Protein AF-A0A3A9HG46-F1 (afdb_monomer)

Solvent-accessible surface area (backbone atoms only — not comparable to full-atom values): 5492 Å² total; per-residue (Å²): 130,84,78,79,52,38,42,58,52,41,33,60,57,13,45,83,41,97,88,61,68,68,51,49,68,57,51,46,32,32,36,57,63,75,36,80,80,56,78,91,47,50,67,31,52,35,30,37,59,64,64,36,55,66,72,44,50,54,44,21,29,64,74,67,69,30,49,72,66,40,43,48,52,54,52,67,69,42,57,76,93,51,50,59,96,69,53,81,87,68,74,73,133

Radius of gyration: 12.34 Å; Cα contacts (8 Å, |Δi|>4): 100; chains: 1; bounding box: 28×25×42 Å

Nearest PDB structures (foldseek):
  1m7s-assembly1_C  TM=3.535E-01  e=3.047E+00  Pseudomonas syringae

Foldseek 3Di:
DPPDQLLNVLQVQLQPDPVDGDDSVNVLCQLQVVDPDDPVCLSSLLRSLVGRPPVSNVRSCVVSVGDPVSNVVNLVPHDPVSNDPPSPPDPDD

Sequence (93 aa):
MKRASYLDVAAQCCNCSYREQISKELIRDILTEKEKMPEKWLFHFAALFREVPHDYLAGAMKEIGATEENVRHVYDSLPAVLRSSGFKGFEAP

pLDDT: mean 86.38, std 15.83, range [32.47, 98.0]

Structure (mmCIF, N/CA/C/O backbone):
data_AF-A0A3A9HG46-F1
#
_entry.id   AF-A0A3A9HG46-F1
#
loop_
_atom_site.group_PDB
_atom_site.id
_atom_site.type_symbol
_atom_site.label_atom_id
_atom_site.label_alt_id
_atom_site.label_comp_id
_atom_site.label_asym_id
_atom_site.label_entity_id
_atom_site.label_seq_id
_atom_site.pdbx_PDB_ins_code
_atom_site.Cartn_x
_atom_site.Cartn_y
_atom_site.Cartn_z
_atom_site.occupancy
_atom_site.B_iso_or_equiv
_atom_site.auth_seq_id
_atom_site.auth_comp_id
_atom_site.auth_asym_id
_atom_site.auth_atom_id
_atom_site.pdbx_PDB_model_num
ATOM 1 N N . MET A 1 1 ? -10.740 -5.947 25.625 1.00 43.38 1 MET A N 1
ATOM 2 C CA . MET A 1 1 ? -9.568 -5.729 24.746 1.00 43.38 1 MET A CA 1
ATOM 3 C C . MET A 1 1 ? -10.048 -5.016 23.490 1.00 43.38 1 MET A C 1
ATOM 5 O O . MET A 1 1 ? -11.003 -5.499 22.893 1.00 43.38 1 MET A O 1
ATOM 9 N N . LYS A 1 2 ? -9.468 -3.866 23.112 1.00 49.81 2 LYS A N 1
ATOM 10 C CA . LYS A 1 2 ? -9.715 -3.290 21.776 1.00 49.81 2 LYS A CA 1
ATOM 11 C C . LYS A 1 2 ? -9.150 -4.279 20.752 1.00 49.81 2 LYS A C 1
ATOM 13 O O . LYS A 1 2 ? -8.006 -4.696 20.910 1.00 49.81 2 LYS A O 1
ATOM 18 N N . ARG A 1 3 ? -9.943 -4.696 19.760 1.00 61.06 3 ARG A N 1
ATOM 19 C CA . ARG A 1 3 ? -9.402 -5.440 18.611 1.00 61.06 3 ARG A CA 1
ATOM 20 C C . ARG A 1 3 ? -8.339 -4.560 17.947 1.00 61.06 3 ARG A C 1
ATOM 22 O O . ARG A 1 3 ? -8.578 -3.364 17.787 1.00 61.06 3 ARG A O 1
ATOM 29 N N . ALA A 1 4 ? -7.181 -5.134 17.630 1.00 71.81 4 ALA A N 1
ATOM 30 C CA . ALA A 1 4 ? -6.191 -4.458 16.797 1.00 71.81 4 ALA A CA 1
ATOM 31 C C . ALA A 1 4 ? -6.830 -4.146 15.433 1.00 71.81 4 ALA A C 1
ATOM 33 O O . ALA A 1 4 ? -7.586 -4.978 14.925 1.00 71.81 4 ALA A O 1
ATOM 34 N N . SER A 1 5 ? -6.583 -2.954 14.886 1.00 90.44 5 SER A N 1
ATOM 35 C CA . SER A 1 5 ? -7.081 -2.582 13.555 1.00 90.44 5 SER A CA 1
ATOM 36 C C . SER A 1 5 ? -6.384 -3.430 12.492 1.00 90.44 5 SER A C 1
ATOM 38 O O . SER A 1 5 ? -5.201 -3.751 12.622 1.00 90.44 5 SER A O 1
ATOM 40 N N . TYR A 1 6 ? -7.107 -3.794 11.433 1.00 93.75 6 TYR A N 1
ATOM 41 C CA . TYR A 1 6 ? -6.517 -4.490 10.290 1.00 93.75 6 TYR A CA 1
ATOM 42 C C . TYR A 1 6 ? -5.380 -3.676 9.666 1.00 93.75 6 TYR A C 1
ATOM 44 O O . TYR A 1 6 ? -4.350 -4.244 9.309 1.00 93.75 6 TYR A O 1
ATOM 52 N N . LEU A 1 7 ? -5.528 -2.351 9.601 1.00 93.31 7 LEU A N 1
ATOM 53 C CA . LEU A 1 7 ? -4.478 -1.454 9.126 1.00 93.31 7 LEU A CA 1
ATOM 54 C C . LEU A 1 7 ? -3.235 -1.456 10.034 1.00 93.31 7 LEU A C 1
ATOM 56 O O . LEU A 1 7 ? -2.118 -1.413 9.522 1.00 93.31 7 LEU A O 1
ATOM 60 N N . ASP A 1 8 ? -3.403 -1.545 11.361 1.00 92.62 8 ASP A N 1
ATOM 61 C CA . ASP A 1 8 ? -2.267 -1.689 12.290 1.00 92.62 8 ASP A CA 1
ATOM 62 C C . ASP A 1 8 ? -1.492 -2.987 12.005 1.00 92.62 8 ASP A C 1
ATOM 64 O O . ASP A 1 8 ? -0.261 -2.983 11.962 1.00 92.62 8 ASP A O 1
ATOM 68 N N . VAL A 1 9 ? -2.207 -4.094 11.778 1.00 90.88 9 VAL A N 1
ATOM 69 C CA . VAL A 1 9 ? -1.592 -5.389 11.446 1.00 90.88 9 VAL A CA 1
ATOM 70 C C . VAL A 1 9 ? -0.892 -5.325 10.089 1.00 90.88 9 VAL A C 1
ATOM 72 O O . VAL A 1 9 ? 0.259 -5.739 9.978 1.00 90.88 9 VAL A O 1
ATOM 75 N N . ALA A 1 10 ? -1.540 -4.751 9.073 1.00 92.06 10 ALA A N 1
ATOM 76 C CA . ALA A 1 10 ? -0.957 -4.588 7.745 1.00 92.06 10 ALA A CA 1
ATOM 77 C C . ALA A 1 10 ? 0.346 -3.772 7.794 1.00 92.06 10 ALA A C 1
ATOM 79 O O . ALA A 1 10 ? 1.347 -4.188 7.212 1.00 92.06 10 ALA A O 1
ATOM 80 N N . ALA A 1 11 ? 0.363 -2.674 8.560 1.00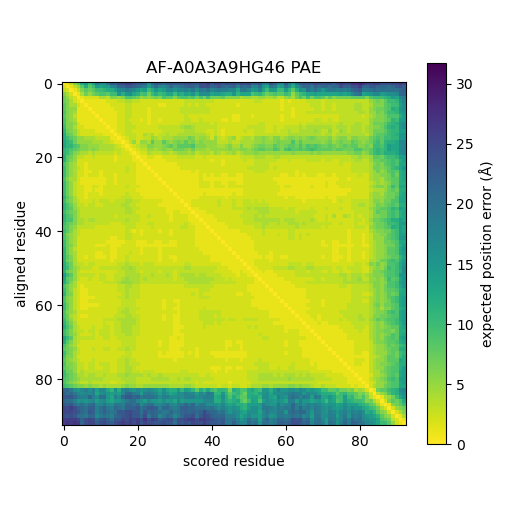 93.12 11 ALA A N 1
ATOM 81 C CA . ALA A 1 11 ? 1.555 -1.856 8.764 1.00 93.12 11 ALA A CA 1
ATOM 82 C C . ALA A 1 11 ? 2.693 -2.635 9.441 1.00 93.12 11 ALA A C 1
ATOM 84 O O . ALA A 1 11 ? 3.854 -2.491 9.066 1.00 93.12 11 ALA A O 1
ATOM 85 N N . GLN A 1 12 ? 2.391 -3.478 10.430 1.00 90.50 12 GLN A N 1
ATOM 86 C CA . GLN A 1 12 ? 3.409 -4.302 11.091 1.00 90.50 12 GLN A CA 1
ATOM 87 C C . GLN A 1 12 ? 3.985 -5.362 10.149 1.00 90.50 12 GLN A C 1
ATOM 89 O O . GLN A 1 12 ? 5.198 -5.546 10.104 1.00 90.50 12 GLN A O 1
ATOM 94 N N . CYS A 1 13 ? 3.128 -6.025 9.374 1.00 88.81 13 CYS A N 1
ATOM 95 C CA . CYS A 1 13 ? 3.528 -7.075 8.443 1.00 88.81 13 CYS A CA 1
ATOM 96 C C . CYS A 1 13 ? 4.335 -6.545 7.248 1.00 88.81 13 CYS A C 1
ATOM 98 O O . CYS A 1 13 ? 5.237 -7.230 6.774 1.00 88.81 13 CYS A O 1
ATOM 100 N N . CYS A 1 14 ? 4.037 -5.339 6.756 1.00 91.75 14 CYS A N 1
ATOM 101 C CA . CYS A 1 14 ? 4.708 -4.782 5.579 1.00 91.75 14 CYS A CA 1
ATOM 102 C C . CYS A 1 14 ? 5.998 -4.010 5.902 1.00 91.75 14 CYS A C 1
ATOM 104 O O . CYS A 1 14 ? 6.718 -3.588 4.995 1.00 91.75 14 CYS A O 1
ATOM 106 N N . ASN A 1 15 ? 6.299 -3.797 7.186 1.00 93.12 15 ASN A N 1
ATOM 107 C CA . ASN A 1 15 ? 7.511 -3.114 7.618 1.00 93.12 15 ASN A CA 1
ATOM 108 C C . ASN A 1 15 ? 8.744 -4.013 7.480 1.00 93.12 15 ASN A C 1
ATOM 110 O O . ASN A 1 15 ? 9.053 -4.818 8.354 1.00 93.12 15 ASN A O 1
ATOM 114 N N . CYS A 1 16 ? 9.475 -3.846 6.375 1.00 86.94 16 CYS A N 1
ATOM 115 C CA . CYS A 1 16 ? 10.679 -4.619 6.064 1.00 86.94 16 CYS A CA 1
ATOM 116 C C . CYS A 1 16 ? 11.994 -3.928 6.481 1.00 86.94 16 CYS A C 1
ATOM 118 O O . CYS A 1 16 ? 13.073 -4.460 6.223 1.00 86.94 16 CYS A O 1
ATOM 120 N N . SER A 1 17 ? 11.930 -2.753 7.118 1.00 86.31 17 SER A N 1
ATOM 121 C CA . SER A 1 17 ? 13.086 -2.016 7.645 1.00 86.31 17 SER A CA 1
ATOM 122 C C . SER A 1 17 ? 12.881 -1.643 9.113 1.00 86.31 17 SER A C 1
ATOM 124 O O . SER A 1 17 ? 11.866 -1.068 9.493 1.00 86.31 17 SER A O 1
ATOM 126 N N . TYR A 1 18 ? 13.881 -1.924 9.955 1.00 82.19 18 TYR A N 1
ATOM 127 C CA . TYR A 1 18 ? 13.877 -1.488 11.359 1.00 82.19 18 TYR A CA 1
ATOM 128 C C . TYR A 1 18 ? 14.280 -0.015 11.531 1.00 82.19 18 TYR A C 1
ATOM 130 O O . TYR A 1 18 ? 14.079 0.550 12.602 1.00 82.19 18 TYR A O 1
ATOM 138 N N . ARG A 1 19 ? 14.891 0.598 10.506 1.00 87.50 19 ARG A N 1
ATOM 139 C CA . ARG A 1 19 ? 15.352 1.998 10.542 1.00 87.50 19 ARG A CA 1
ATOM 140 C C . ARG A 1 19 ? 14.307 2.970 10.017 1.00 87.50 19 ARG A C 1
ATOM 142 O O . ARG A 1 19 ? 14.250 4.105 10.471 1.00 87.50 19 ARG A O 1
ATOM 149 N N . GLU A 1 20 ? 13.508 2.522 9.058 1.00 89.50 20 GLU A N 1
ATOM 150 C CA . GLU A 1 20 ? 12.507 3.337 8.380 1.00 89.50 20 GLU A CA 1
ATOM 151 C C . GLU A 1 20 ? 11.200 2.564 8.357 1.00 89.50 20 GLU A C 1
ATOM 153 O O . GLU A 1 20 ? 10.995 1.726 7.488 1.00 89.50 20 GLU A O 1
ATOM 158 N N . GLN A 1 21 ? 10.339 2.825 9.339 1.00 94.00 21 GLN A N 1
ATOM 159 C CA . GLN A 1 21 ? 9.026 2.200 9.393 1.00 94.00 21 GLN A CA 1
ATOM 160 C C . GLN A 1 21 ? 7.995 3.069 8.681 1.00 94.00 21 GLN A C 1
ATOM 162 O O . GLN A 1 21 ? 7.885 4.267 8.956 1.00 94.00 21 GLN A O 1
ATOM 167 N N . ILE A 1 22 ? 7.221 2.462 7.786 1.00 94.19 22 ILE A N 1
ATOM 168 C CA . ILE A 1 22 ? 6.054 3.106 7.200 1.00 94.19 22 ILE A CA 1
ATOM 169 C C . ILE A 1 22 ? 4.943 3.197 8.252 1.00 94.19 22 ILE A C 1
ATOM 171 O O . ILE A 1 22 ? 4.660 2.230 8.968 1.00 94.19 22 ILE A O 1
ATOM 175 N N . SER A 1 23 ? 4.321 4.372 8.364 1.00 94.50 23 SER A N 1
ATOM 176 C CA . SER A 1 23 ? 3.176 4.572 9.248 1.00 94.50 23 SER A CA 1
ATOM 177 C C . SER A 1 23 ? 1.888 4.080 8.594 1.00 94.50 23 SER A C 1
ATOM 179 O O . SER A 1 23 ? 1.729 4.093 7.371 1.00 94.50 23 SER A O 1
ATOM 181 N N . LYS A 1 24 ? 0.919 3.693 9.421 1.00 94.38 24 LYS A N 1
ATOM 182 C CA . LYS A 1 24 ? -0.409 3.298 8.944 1.00 94.38 24 LYS A CA 1
ATOM 183 C C . LYS A 1 24 ? -1.153 4.442 8.255 1.00 94.38 24 LYS A C 1
ATOM 185 O O . LYS A 1 24 ? -1.902 4.199 7.317 1.00 94.38 24 LYS A O 1
ATOM 190 N N . GLU A 1 25 ? -0.939 5.684 8.688 1.00 96.00 25 GLU A N 1
ATOM 191 C CA . GLU A 1 25 ? -1.536 6.869 8.072 1.00 96.00 25 GLU A CA 1
ATOM 192 C C . GLU A 1 25 ? -1.035 7.038 6.639 1.00 96.00 25 GLU A C 1
ATOM 194 O O . GLU A 1 25 ? -1.834 7.298 5.746 1.00 96.00 25 GLU A O 1
ATOM 199 N N . LEU A 1 26 ? 0.258 6.799 6.406 1.00 96.31 26 LEU A N 1
ATOM 200 C CA . LEU A 1 26 ? 0.824 6.865 5.067 1.00 96.31 26 LEU A CA 1
ATOM 201 C C . LEU A 1 26 ? 0.348 5.700 4.189 1.00 96.31 26 LEU A C 1
ATOM 203 O O . LEU A 1 26 ? 0.022 5.911 3.025 1.00 96.31 26 LEU A O 1
ATOM 207 N N . ILE A 1 27 ? 0.226 4.486 4.743 1.00 96.44 27 ILE A N 1
ATOM 208 C CA . ILE A 1 27 ? -0.400 3.361 4.024 1.00 96.44 27 ILE A CA 1
ATOM 209 C C . ILE A 1 27 ? -1.826 3.730 3.610 1.00 96.44 27 ILE A C 1
ATOM 211 O O . ILE A 1 27 ? -2.188 3.554 2.451 1.00 96.44 27 ILE A O 1
ATOM 215 N N . ARG A 1 28 ? -2.623 4.279 4.535 1.00 97.44 28 ARG A N 1
ATOM 216 C CA . ARG A 1 28 ? 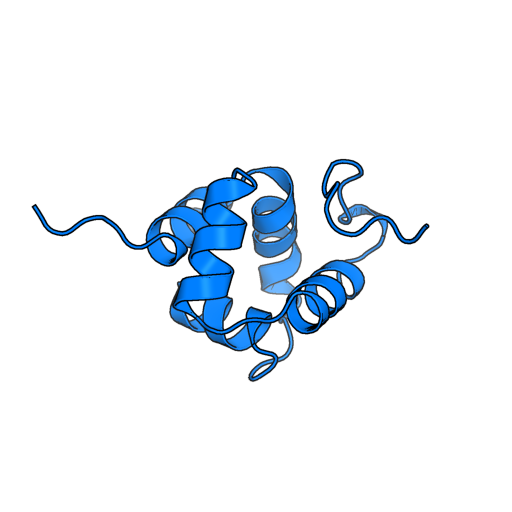-3.982 4.751 4.253 1.00 97.44 28 ARG A CA 1
ATOM 217 C C . ARG A 1 28 ? -3.984 5.765 3.117 1.00 97.44 28 ARG A C 1
ATOM 219 O O . ARG A 1 28 ? -4.772 5.628 2.186 1.00 97.44 28 ARG A O 1
ATOM 226 N N . ASP A 1 29 ? -3.151 6.793 3.212 1.00 98.00 29 ASP A N 1
ATOM 227 C CA . ASP A 1 29 ? -3.174 7.909 2.270 1.00 98.00 29 ASP A CA 1
ATOM 228 C C . ASP A 1 29 ? -2.696 7.483 0.874 1.00 98.00 29 ASP A C 1
ATOM 230 O O . ASP A 1 29 ? -3.273 7.925 -0.116 1.00 98.00 29 ASP A O 1
ATOM 234 N N . ILE A 1 30 ? -1.764 6.531 0.775 1.00 97.69 30 ILE A N 1
ATOM 235 C CA . ILE A 1 30 ? -1.358 5.935 -0.506 1.00 97.69 30 ILE A CA 1
ATOM 236 C C . ILE A 1 30 ? -2.440 5.002 -1.068 1.00 97.69 30 ILE A C 1
ATOM 238 O O . ILE A 1 30 ? -2.815 5.137 -2.228 1.00 97.69 30 ILE A O 1
ATOM 242 N N . LEU A 1 31 ? -2.985 4.080 -0.264 1.00 96.62 31 LEU A N 1
ATOM 243 C CA . LEU A 1 31 ? -4.015 3.129 -0.719 1.00 96.62 31 LEU A CA 1
ATOM 244 C C . LEU A 1 31 ? -5.361 3.790 -1.040 1.00 96.62 31 LEU A C 1
ATOM 246 O O . LEU A 1 31 ? -6.187 3.184 -1.712 1.00 96.62 31 LEU A O 1
ATOM 250 N N . THR A 1 32 ? -5.596 5.009 -0.552 1.00 97.00 32 THR A N 1
ATOM 251 C CA . THR A 1 32 ? -6.754 5.843 -0.921 1.00 97.00 32 THR A CA 1
ATOM 252 C C . THR A 1 32 ? -6.397 6.917 -1.952 1.00 97.00 32 THR A C 1
ATOM 254 O O . THR A 1 32 ? -7.196 7.820 -2.184 1.00 97.00 32 THR A O 1
ATOM 257 N N . GLU A 1 33 ? -5.199 6.836 -2.547 1.00 95.19 33 GLU A N 1
ATOM 258 C CA . GLU A 1 33 ? -4.673 7.743 -3.580 1.00 95.19 33 GLU A CA 1
ATOM 259 C C . GLU A 1 33 ? -4.691 9.238 -3.203 1.00 95.19 33 GLU A C 1
ATOM 261 O O . GLU A 1 33 ? -4.639 10.119 -4.062 1.00 95.19 33 GLU A O 1
ATOM 266 N N . LYS A 1 34 ? -4.708 9.552 -1.903 1.00 96.62 34 LYS A N 1
ATOM 267 C CA . LYS A 1 34 ? -4.499 10.914 -1.388 1.00 96.62 34 LYS A CA 1
ATOM 268 C C . LYS A 1 34 ? -3.042 11.343 -1.517 1.00 96.62 34 LYS A C 1
ATOM 270 O O . LYS A 1 34 ? -2.761 12.533 -1.637 1.00 96.62 34 LYS A O 1
ATOM 275 N N . GLU A 1 35 ? -2.128 10.377 -1.494 1.00 95.94 35 GLU A N 1
ATOM 276 C CA . GLU A 1 35 ? -0.699 10.573 -1.699 1.00 95.94 35 GLU A CA 1
ATOM 277 C C . GLU A 1 35 ? -0.171 9.576 -2.739 1.00 95.94 35 GLU A C 1
ATOM 279 O O . GLU A 1 35 ? -0.566 8.412 -2.768 1.00 95.94 35 GLU A O 1
ATOM 284 N N . LYS A 1 36 ? 0.742 10.019 -3.611 1.00 94.62 36 LYS A N 1
ATOM 285 C CA . LYS A 1 36 ? 1.456 9.107 -4.517 1.00 94.62 36 LYS A CA 1
ATOM 286 C C . LYS A 1 36 ? 2.520 8.357 -3.738 1.00 94.62 36 LYS A C 1
ATOM 288 O O . LYS A 1 36 ? 3.257 9.002 -3.006 1.00 94.62 36 LYS A O 1
ATOM 293 N N . MET A 1 37 ? 2.671 7.051 -3.968 1.00 95.31 37 MET A N 1
ATOM 294 C CA . MET A 1 37 ? 3.702 6.240 -3.313 1.00 95.31 37 MET A CA 1
ATOM 295 C C . MET A 1 37 ? 5.121 6.769 -3.603 1.00 95.31 37 MET A C 1
ATOM 297 O O . MET A 1 37 ? 5.584 6.692 -4.744 1.00 95.31 37 MET A O 1
ATOM 301 N N . PRO A 1 38 ? 5.849 7.259 -2.584 1.00 94.19 38 PRO A N 1
ATOM 302 C CA . PRO A 1 38 ? 7.264 7.598 -2.718 1.00 94.19 38 PRO A CA 1
ATOM 303 C C . PRO A 1 38 ? 8.138 6.357 -2.965 1.00 94.19 38 PRO A C 1
ATOM 305 O O . PRO A 1 38 ? 7.919 5.313 -2.349 1.00 94.19 38 PRO A O 1
ATOM 308 N N . GLU A 1 39 ? 9.200 6.490 -3.770 1.00 92.44 39 GLU A N 1
ATOM 309 C CA . GLU A 1 39 ? 10.092 5.372 -4.142 1.00 92.44 39 GLU A CA 1
ATOM 310 C C . GLU A 1 39 ? 10.698 4.629 -2.939 1.00 92.44 39 GLU A C 1
ATOM 312 O O . GLU A 1 39 ? 10.843 3.406 -2.955 1.00 92.44 39 GLU A O 1
ATOM 317 N N . LYS A 1 40 ? 11.002 5.343 -1.849 1.00 93.50 40 LYS A N 1
ATOM 318 C CA . LYS A 1 40 ? 11.560 4.733 -0.630 1.00 93.50 40 LYS A CA 1
ATOM 319 C C . LYS A 1 40 ? 10.640 3.683 0.012 1.00 93.50 40 LYS A C 1
ATOM 321 O O . LYS A 1 40 ? 11.107 2.823 0.754 1.00 93.50 40 LYS A O 1
ATOM 326 N N . TRP A 1 41 ? 9.340 3.719 -0.287 1.00 95.12 41 TRP A N 1
ATOM 327 C CA . TRP A 1 41 ? 8.351 2.797 0.270 1.00 95.12 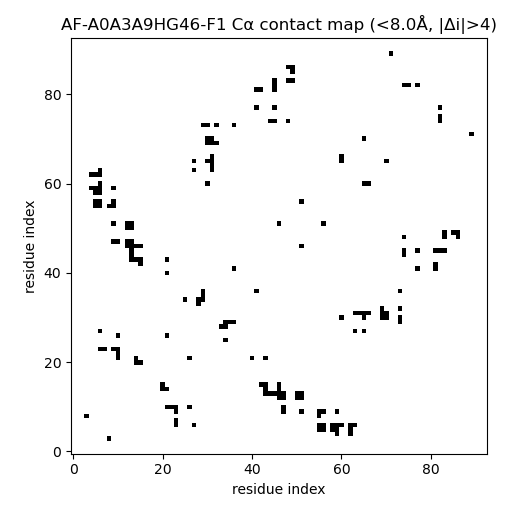41 TRP A CA 1
ATOM 328 C C . TRP A 1 41 ? 8.010 1.619 -0.649 1.00 95.12 41 TRP A C 1
ATOM 330 O O . TRP A 1 41 ? 7.245 0.750 -0.240 1.00 95.12 41 TRP A O 1
ATOM 340 N N . LEU A 1 42 ? 8.615 1.519 -1.839 1.00 93.44 42 LEU A N 1
ATOM 341 C CA . LEU A 1 42 ? 8.323 0.454 -2.811 1.00 93.44 42 LEU A CA 1
ATOM 342 C C . LEU A 1 42 ? 8.442 -0.953 -2.214 1.00 93.44 42 LEU A C 1
ATOM 344 O O . LEU A 1 42 ? 7.558 -1.782 -2.404 1.00 93.44 42 LEU A O 1
ATOM 348 N N . PHE A 1 43 ? 9.503 -1.226 -1.449 1.00 92.69 43 PHE A N 1
ATOM 349 C CA . PHE A 1 43 ? 9.701 -2.540 -0.824 1.00 92.69 43 PHE A CA 1
ATOM 350 C C . PHE A 1 43 ? 8.704 -2.826 0.303 1.00 92.69 43 PHE A C 1
ATOM 352 O O . PHE A 1 43 ? 8.313 -3.977 0.489 1.00 92.69 43 PHE A O 1
ATOM 359 N N . HIS A 1 44 ? 8.249 -1.785 1.003 1.00 94.81 44 HIS A N 1
ATOM 360 C CA . HIS A 1 44 ? 7.220 -1.909 2.030 1.00 94.81 44 HIS A CA 1
ATOM 361 C C . HIS A 1 44 ? 5.876 -2.265 1.391 1.00 94.81 44 HIS A C 1
ATOM 363 O O . HIS A 1 44 ? 5.208 -3.184 1.845 1.00 94.81 44 HIS A O 1
ATOM 369 N N . PHE A 1 45 ? 5.506 -1.621 0.282 1.00 94.50 45 PHE A N 1
ATOM 370 C CA . PHE A 1 45 ? 4.289 -1.973 -0.454 1.00 94.50 45 PHE A CA 1
ATOM 371 C C . PHE A 1 45 ? 4.392 -3.320 -1.172 1.00 94.50 45 PHE A C 1
ATOM 373 O O . PHE A 1 45 ? 3.434 -4.086 -1.169 1.00 94.50 45 PHE A O 1
ATOM 380 N N . ALA A 1 46 ? 5.557 -3.681 -1.709 1.00 92.69 46 ALA A N 1
ATOM 381 C CA . ALA A 1 46 ? 5.770 -5.028 -2.233 1.00 92.69 46 ALA A CA 1
ATOM 382 C C . ALA A 1 46 ? 5.554 -6.094 -1.141 1.00 92.69 46 ALA A C 1
ATOM 384 O O . ALA A 1 46 ? 4.904 -7.109 -1.391 1.00 92.69 46 ALA A O 1
ATOM 385 N N . ALA A 1 47 ? 6.038 -5.847 0.083 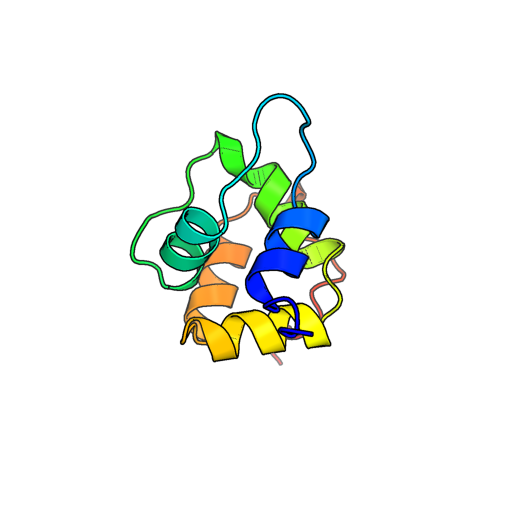1.00 92.31 47 ALA A N 1
ATOM 386 C CA . ALA A 1 47 ? 5.770 -6.701 1.238 1.00 92.31 47 ALA A CA 1
ATOM 387 C C . ALA A 1 47 ? 4.294 -6.659 1.661 1.00 92.31 47 ALA A C 1
ATOM 389 O O . ALA A 1 47 ? 3.733 -7.699 1.981 1.00 92.31 47 ALA A O 1
ATOM 390 N N . LEU A 1 48 ? 3.634 -5.498 1.599 1.00 93.38 48 LEU A N 1
ATOM 391 C CA . LEU A 1 48 ? 2.204 -5.358 1.886 1.00 93.38 48 LEU A CA 1
ATOM 392 C C . LEU A 1 48 ? 1.372 -6.317 1.023 1.00 93.38 48 LEU A C 1
ATOM 394 O O . LEU A 1 48 ? 0.541 -7.046 1.549 1.00 93.38 48 LEU A O 1
ATOM 398 N N . PHE A 1 49 ? 1.627 -6.364 -0.285 1.00 91.75 49 PHE A N 1
ATOM 399 C CA . PHE A 1 49 ? 0.871 -7.214 -1.212 1.00 91.75 49 PHE A CA 1
ATOM 400 C C . PHE A 1 49 ? 1.291 -8.687 -1.209 1.00 91.75 49 PHE A C 1
ATOM 402 O O . PHE A 1 49 ? 0.574 -9.522 -1.756 1.00 91.75 49 PHE A O 1
ATOM 409 N N . ARG A 1 50 ? 2.463 -9.014 -0.652 1.00 87.75 50 ARG A N 1
ATOM 410 C CA . ARG A 1 50 ? 3.012 -10.378 -0.656 1.00 87.75 50 ARG A CA 1
ATOM 411 C C . ARG A 1 50 ? 2.857 -11.097 0.682 1.00 87.75 50 ARG A C 1
ATOM 413 O O . ARG A 1 50 ? 2.597 -12.292 0.687 1.00 87.75 50 ARG A O 1
ATOM 420 N N . GLU A 1 51 ? 3.056 -10.385 1.785 1.00 87.12 51 GLU A N 1
ATOM 421 C CA . GLU A 1 51 ? 3.179 -10.957 3.131 1.00 87.12 51 GLU A CA 1
ATOM 422 C C . GLU A 1 51 ? 1.918 -10.752 3.979 1.00 87.12 51 GLU A C 1
ATOM 424 O O . GLU A 1 51 ? 1.671 -11.524 4.905 1.00 87.12 51 GLU A O 1
ATOM 429 N N . VAL A 1 52 ? 1.111 -9.718 3.700 1.00 88.88 52 VAL A N 1
ATOM 430 C CA . VAL A 1 52 ? -0.140 -9.506 4.441 1.00 88.88 52 VAL A CA 1
ATOM 431 C C . VAL A 1 52 ? -1.178 -10.514 3.953 1.00 88.88 52 VAL A C 1
ATOM 433 O O . VAL A 1 52 ? -1.482 -10.536 2.759 1.00 88.88 52 VAL A O 1
ATOM 436 N N . PRO A 1 53 ? -1.775 -11.326 4.845 1.00 86.50 53 PRO A N 1
ATOM 437 C CA . PRO A 1 53 ? -2.827 -12.248 4.440 1.00 86.50 53 PRO A CA 1
ATOM 438 C C . PRO A 1 53 ? -4.007 -11.502 3.805 1.00 86.50 53 PRO A C 1
ATOM 440 O O . PRO A 1 53 ? -4.428 -10.458 4.307 1.00 86.50 53 PRO A O 1
ATOM 443 N N . HIS A 1 54 ? -4.575 -12.063 2.734 1.00 86.00 54 HIS A N 1
ATOM 444 C CA . HIS A 1 54 ? -5.633 -11.420 1.944 1.00 86.00 54 HIS A CA 1
ATOM 445 C C . HIS A 1 54 ? -6.814 -10.917 2.789 1.00 86.00 54 HIS A C 1
ATOM 447 O O . HIS A 1 54 ? -7.243 -9.781 2.604 1.00 86.00 54 HIS A O 1
ATOM 453 N N . ASP A 1 55 ? -7.288 -11.701 3.761 1.00 88.25 55 ASP A N 1
ATOM 454 C CA . ASP A 1 55 ? -8.397 -11.304 4.643 1.00 88.25 55 ASP A CA 1
ATOM 455 C C . ASP A 1 55 ? -8.069 -10.060 5.483 1.00 88.25 55 ASP A C 1
ATOM 457 O O . ASP A 1 55 ? -8.939 -9.229 5.750 1.00 88.25 55 ASP A O 1
ATOM 461 N N . TYR A 1 56 ? -6.802 -9.902 5.877 1.00 89.38 56 TYR A N 1
ATOM 462 C CA . TYR A 1 56 ? -6.344 -8.736 6.627 1.00 89.38 56 TYR A CA 1
ATOM 463 C C . TYR A 1 56 ? -6.192 -7.515 5.728 1.00 89.38 56 TYR A C 1
ATOM 465 O O . TYR A 1 56 ? -6.564 -6.419 6.140 1.00 89.38 56 TYR A O 1
ATOM 473 N N . LEU A 1 57 ? -5.704 -7.693 4.496 1.00 90.81 57 LEU A N 1
ATOM 474 C CA . LEU A 1 57 ? -5.647 -6.607 3.521 1.00 90.81 57 LEU A CA 1
ATOM 475 C C . LEU A 1 57 ? -7.060 -6.134 3.144 1.00 90.81 57 LEU A C 1
ATOM 477 O O . LEU A 1 57 ? -7.321 -4.935 3.169 1.00 90.81 57 LEU A O 1
ATOM 481 N N . ALA A 1 58 ? -7.995 -7.055 2.897 1.00 91.56 58 ALA A N 1
ATOM 482 C CA . ALA A 1 58 ? -9.400 -6.739 2.632 1.00 91.56 58 ALA A CA 1
ATOM 483 C C . ALA A 1 58 ? -10.070 -6.042 3.831 1.00 91.56 58 ALA A C 1
ATOM 485 O O . ALA A 1 58 ? -10.802 -5.062 3.669 1.00 91.56 58 ALA A O 1
ATOM 486 N N . GLY A 1 59 ? -9.778 -6.503 5.052 1.00 94.19 59 GLY A N 1
ATOM 487 C CA . GLY A 1 59 ? -10.188 -5.833 6.283 1.00 94.19 59 GLY A CA 1
ATOM 488 C C . GLY A 1 59 ? -9.648 -4.403 6.373 1.00 94.19 59 GLY A C 1
ATOM 489 O O . GLY A 1 59 ? -10.415 -3.480 6.644 1.00 94.19 59 GLY A O 1
ATOM 490 N N . ALA A 1 60 ? -8.361 -4.201 6.076 1.00 94.44 60 ALA A N 1
ATOM 491 C CA . ALA A 1 60 ? -7.720 -2.889 6.091 1.00 94.44 60 ALA A CA 1
ATOM 492 C C . ALA A 1 60 ? -8.321 -1.955 5.033 1.00 94.44 60 ALA A C 1
ATOM 494 O O . ALA A 1 60 ? -8.636 -0.812 5.355 1.00 94.44 60 ALA A O 1
ATOM 495 N N . MET A 1 61 ? -8.563 -2.447 3.811 1.00 95.12 61 MET A N 1
ATOM 496 C CA . MET A 1 61 ? -9.234 -1.701 2.739 1.00 95.12 61 MET A CA 1
ATOM 497 C C . MET A 1 61 ? -10.608 -1.196 3.183 1.00 95.12 61 MET A C 1
ATOM 499 O O . MET A 1 61 ? -10.912 -0.011 3.037 1.00 95.12 61 MET A O 1
ATOM 503 N N . LYS A 1 62 ? -11.412 -2.072 3.797 1.00 95.56 62 LYS A N 1
ATOM 504 C CA . LYS A 1 62 ? -12.726 -1.709 4.336 1.00 95.56 62 LYS A CA 1
ATOM 505 C C . LYS A 1 62 ? -12.627 -0.685 5.469 1.00 95.56 62 LYS A C 1
ATOM 507 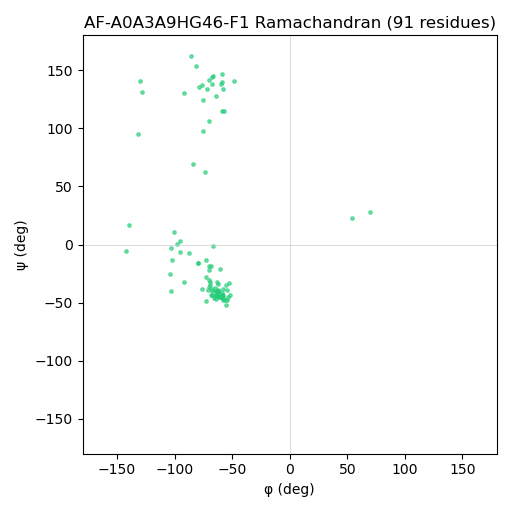O O . LYS A 1 62 ? -13.460 0.214 5.532 1.00 95.56 62 LYS A O 1
ATOM 512 N N . GLU A 1 63 ? -11.636 -0.809 6.354 1.00 95.31 63 GLU A N 1
ATOM 513 C CA . GLU A 1 63 ? -11.407 0.145 7.450 1.00 95.31 63 GLU A CA 1
ATOM 514 C C . GLU A 1 63 ? -11.083 1.553 6.941 1.00 95.31 63 GLU A C 1
ATOM 516 O O . GLU A 1 63 ? -11.548 2.534 7.522 1.00 95.31 63 GLU A O 1
ATOM 521 N N . ILE A 1 64 ? -10.298 1.661 5.867 1.00 95.25 64 ILE A N 1
ATOM 522 C CA . ILE A 1 64 ? -9.844 2.952 5.334 1.00 95.25 64 ILE A CA 1
ATOM 523 C C . ILE A 1 64 ? -10.704 3.508 4.197 1.00 95.25 64 ILE A C 1
ATOM 525 O O . ILE A 1 64 ? -10.476 4.639 3.769 1.00 95.25 64 ILE A O 1
ATOM 529 N N . GLY A 1 65 ? -11.674 2.733 3.708 1.00 95.31 65 GLY A N 1
ATOM 530 C CA . GLY A 1 65 ? -12.490 3.098 2.551 1.00 95.31 65 GLY A CA 1
ATOM 531 C C . GLY A 1 65 ? -11.720 3.078 1.227 1.00 95.31 65 GLY A C 1
ATOM 532 O O . GLY A 1 65 ? -12.063 3.839 0.328 1.00 95.31 65 GLY A O 1
ATOM 533 N N . ALA A 1 66 ? -10.681 2.246 1.109 1.00 95.81 66 ALA A N 1
ATOM 534 C CA . ALA A 1 66 ? -9.974 2.045 -0.154 1.00 95.81 66 ALA A CA 1
ATOM 535 C C . ALA A 1 66 ? -10.775 1.103 -1.056 1.00 95.81 66 ALA A C 1
ATOM 537 O O . ALA A 1 66 ? -11.267 0.064 -0.605 1.00 95.81 66 ALA A O 1
ATOM 538 N N . THR A 1 67 ? -10.891 1.458 -2.333 1.00 95.44 67 THR A N 1
ATOM 539 C CA . THR A 1 67 ? -11.518 0.591 -3.333 1.00 95.44 67 THR A CA 1
ATOM 540 C C . THR A 1 67 ? -10.510 -0.399 -3.902 1.00 95.44 67 THR A C 1
ATOM 542 O O . THR A 1 67 ? -9.296 -0.209 -3.824 1.00 95.44 67 THR A O 1
ATOM 545 N N . GLU A 1 68 ? -11.025 -1.456 -4.518 1.00 92.31 68 GLU A N 1
ATOM 546 C CA . GLU A 1 68 ? -10.227 -2.387 -5.313 1.00 92.31 68 GLU A CA 1
ATOM 547 C C . GLU A 1 68 ? -9.416 -1.678 -6.410 1.00 92.31 68 GLU A C 1
ATOM 549 O O . GLU A 1 68 ? -8.247 -2.000 -6.617 1.00 92.31 68 GLU A O 1
ATOM 554 N N . GLU A 1 69 ? -9.998 -0.673 -7.064 1.00 94.06 69 GLU A N 1
ATOM 555 C CA . GLU A 1 69 ? -9.327 0.110 -8.102 1.00 94.06 69 GLU A CA 1
ATOM 556 C C . GLU A 1 69 ? -8.134 0.897 -7.542 1.00 94.06 69 GLU A C 1
ATOM 558 O O . GLU A 1 69 ? -7.034 0.783 -8.080 1.00 94.06 69 GLU A O 1
ATOM 563 N N . ASN A 1 70 ? -8.307 1.596 -6.409 1.00 95.19 70 ASN A N 1
ATOM 564 C CA . ASN A 1 70 ? -7.206 2.335 -5.775 1.00 95.19 70 ASN A CA 1
ATOM 565 C C . ASN A 1 70 ? -6.037 1.399 -5.434 1.00 95.19 70 ASN A C 1
ATOM 567 O O . ASN A 1 70 ? -4.873 1.694 -5.700 1.00 95.19 70 ASN A O 1
ATOM 571 N N . VAL A 1 71 ? -6.345 0.235 -4.855 1.00 94.00 71 VAL A N 1
ATOM 572 C CA . VAL A 1 71 ? -5.322 -0.735 -4.454 1.00 94.00 71 VAL A CA 1
ATOM 573 C C . VAL A 1 71 ? -4.624 -1.340 -5.672 1.00 94.00 71 VAL A C 1
ATOM 575 O O . VAL A 1 71 ? -3.400 -1.489 -5.653 1.00 94.00 71 VAL A O 1
ATOM 578 N N . ARG A 1 72 ? -5.369 -1.637 -6.746 1.00 92.56 72 ARG A N 1
ATOM 579 C CA . ARG A 1 72 ? -4.798 -2.114 -8.012 1.00 92.56 72 ARG A CA 1
ATOM 580 C C . ARG A 1 72 ? -3.857 -1.078 -8.621 1.00 92.56 72 ARG A C 1
ATOM 582 O O . ARG A 1 72 ? -2.748 -1.446 -8.987 1.00 92.56 72 ARG A O 1
ATOM 589 N N . HIS A 1 73 ? -4.234 0.199 -8.665 1.00 94.50 73 HIS A N 1
ATOM 590 C CA . HIS A 1 73 ? -3.352 1.260 -9.157 1.00 94.50 73 HIS A CA 1
ATOM 591 C C . HIS A 1 73 ? -2.051 1.360 -8.359 1.00 94.50 73 HIS A C 1
ATOM 593 O O . HIS A 1 73 ? -0.972 1.467 -8.945 1.00 94.50 73 HIS A O 1
ATOM 599 N N . VAL A 1 74 ? -2.120 1.273 -7.026 1.00 94.75 74 VAL A N 1
ATOM 600 C CA . VAL A 1 74 ? -0.914 1.271 -6.187 1.00 94.75 74 VAL A CA 1
ATOM 601 C C . VAL A 1 74 ? -0.049 0.046 -6.483 1.00 94.75 74 VAL A C 1
ATOM 603 O O . VAL A 1 74 ? 1.161 0.191 -6.659 1.00 94.75 74 VAL A O 1
ATOM 606 N N . TYR A 1 75 ? -0.642 -1.143 -6.598 1.00 93.44 75 TYR A N 1
ATOM 607 C CA . TYR A 1 75 ? 0.084 -2.357 -6.974 1.00 93.44 75 TYR A CA 1
ATOM 608 C C . TYR A 1 75 ? 0.741 -2.234 -8.359 1.00 93.44 75 TYR A C 1
ATOM 610 O O . TYR A 1 75 ? 1.921 -2.545 -8.510 1.00 93.44 75 TYR A O 1
ATOM 618 N N . ASP A 1 76 ? 0.020 -1.719 -9.354 1.00 92.25 76 ASP A N 1
ATOM 619 C CA . ASP A 1 76 ? 0.515 -1.546 -10.722 1.00 92.25 76 ASP A CA 1
ATOM 620 C C . ASP A 1 76 ? 1.577 -0.450 -10.854 1.00 92.25 76 ASP A C 1
ATOM 622 O O . ASP A 1 76 ? 2.397 -0.497 -11.773 1.00 92.25 76 ASP A O 1
ATOM 626 N N . SER A 1 77 ? 1.625 0.494 -9.910 1.00 92.94 77 SER A N 1
ATOM 627 C CA . SER A 1 77 ? 2.698 1.489 -9.821 1.00 92.94 77 SER A CA 1
ATOM 628 C C . SER A 1 77 ? 4.033 0.912 -9.326 1.00 92.94 77 SER A C 1
ATOM 630 O O . SER A 1 77 ? 5.072 1.562 -9.461 1.00 92.94 77 SER A O 1
ATOM 632 N N . LEU A 1 78 ? 4.041 -0.313 -8.781 1.00 92.75 78 LEU A N 1
ATOM 633 C CA . LEU A 1 78 ? 5.279 -0.993 -8.415 1.00 92.75 78 LEU A CA 1
ATOM 634 C C . LEU A 1 78 ? 6.063 -1.407 -9.674 1.00 92.75 78 LEU A C 1
ATOM 636 O O . LEU A 1 78 ? 5.480 -1.912 -10.642 1.00 92.75 78 LEU A O 1
ATOM 640 N N . PRO A 1 79 ? 7.408 -1.303 -9.656 1.00 91.75 79 PRO A N 1
ATOM 641 C CA . PRO A 1 79 ? 8.253 -1.906 -10.677 1.00 91.75 79 PRO A CA 1
ATOM 6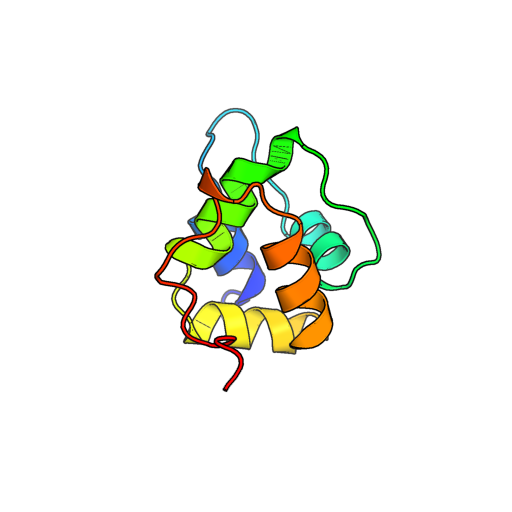42 C C . PRO A 1 79 ? 7.864 -3.365 -10.931 1.00 91.75 79 PRO A C 1
ATOM 644 O O . PRO A 1 79 ? 7.597 -4.112 -9.992 1.00 91.75 79 PRO A O 1
ATOM 647 N N . ALA A 1 80 ? 7.883 -3.800 -12.195 1.00 89.25 80 ALA A N 1
ATOM 648 C CA . ALA A 1 80 ? 7.468 -5.155 -12.578 1.00 89.25 80 ALA A CA 1
ATOM 649 C C . ALA A 1 80 ? 8.179 -6.265 -11.782 1.00 89.25 80 ALA A C 1
ATOM 651 O O . ALA A 1 80 ? 7.570 -7.279 -11.471 1.00 89.25 80 ALA A O 1
ATOM 652 N N . VAL A 1 81 ? 9.437 -6.042 -11.393 1.00 87.94 81 VAL A N 1
ATOM 653 C CA . VAL A 1 81 ? 10.233 -6.979 -10.581 1.00 87.94 81 VAL A CA 1
ATOM 654 C C . VAL A 1 81 ? 9.760 -7.106 -9.125 1.00 87.94 81 VAL A C 1
ATOM 656 O O . VAL A 1 81 ? 10.121 -8.066 -8.452 1.00 87.94 81 VAL A O 1
ATOM 659 N N . LEU A 1 82 ? 8.978 -6.141 -8.628 1.00 88.12 82 LEU A N 1
ATOM 660 C CA . LEU A 1 82 ? 8.426 -6.112 -7.269 1.00 88.12 82 LEU A CA 1
ATOM 661 C C . LEU A 1 82 ? 6.949 -6.519 -7.211 1.00 88.12 82 LEU A C 1
ATOM 663 O O . LEU A 1 82 ? 6.441 -6.797 -6.124 1.00 88.12 82 LEU A O 1
ATOM 667 N N . ARG A 1 83 ? 6.264 -6.580 -8.356 1.00 87.69 83 ARG A N 1
ATOM 668 C CA . ARG A 1 83 ? 4.894 -7.091 -8.450 1.00 87.69 83 ARG A CA 1
ATOM 669 C C . ARG A 1 83 ? 4.919 -8.603 -8.227 1.00 87.69 83 ARG A C 1
ATOM 671 O O . ARG A 1 83 ? 5.406 -9.362 -9.060 1.00 87.69 83 ARG A O 1
ATOM 678 N N . SER A 1 84 ? 4.467 -9.044 -7.052 1.00 67.62 84 SER A N 1
ATOM 679 C CA . SER A 1 84 ? 4.466 -10.463 -6.690 1.00 67.62 84 SER A CA 1
ATOM 680 C C . SER A 1 84 ? 3.468 -11.236 -7.558 1.00 67.62 84 SER A C 1
ATOM 682 O O . SER A 1 84 ? 2.337 -10.797 -7.753 1.00 67.62 84 SER A O 1
ATOM 684 N N . SER A 1 85 ? 3.842 -12.432 -8.018 1.00 58.03 85 SER A N 1
ATOM 685 C CA . SER A 1 85 ? 2.946 -13.361 -8.734 1.00 58.03 85 SER A CA 1
ATOM 686 C C . SER A 1 85 ? 1.815 -13.934 -7.859 1.00 58.03 85 SER A C 1
ATOM 688 O O . SER A 1 85 ? 1.008 -14.734 -8.329 1.00 58.03 85 SER A O 1
ATOM 690 N N . GLY A 1 86 ? 1.781 -13.558 -6.575 1.00 50.94 86 GLY A N 1
ATOM 691 C CA . GLY A 1 86 ? 0.855 -14.049 -5.559 1.00 50.94 86 GLY A CA 1
ATOM 692 C C . GLY A 1 86 ? -0.282 -13.092 -5.205 1.00 50.94 86 GLY A C 1
ATOM 693 O O . GLY A 1 86 ? -1.140 -13.492 -4.428 1.00 50.94 86 GLY A O 1
ATOM 694 N N . PHE A 1 87 ? -0.340 -11.876 -5.766 1.00 60.34 87 PHE A N 1
ATOM 695 C CA . PHE A 1 87 ? -1.484 -10.971 -5.584 1.00 60.34 87 PHE A CA 1
ATOM 696 C C . PHE A 1 87 ? -2.698 -11.453 -6.401 1.00 60.34 87 PHE A C 1
ATOM 698 O O . PHE A 1 87 ? -3.181 -10.810 -7.332 1.00 60.34 87 PHE A O 1
ATOM 705 N N . LYS A 1 88 ? -3.189 -12.646 -6.058 1.00 50.94 88 LYS A N 1
ATOM 706 C CA . LYS A 1 88 ? -4.326 -13.320 -6.683 1.00 50.94 88 LYS A CA 1
ATOM 707 C C . LYS A 1 88 ? -5.629 -12.818 -6.075 1.00 50.94 88 LYS A C 1
ATOM 709 O O . LYS A 1 88 ? -6.303 -13.503 -5.319 1.00 50.94 88 LYS A O 1
ATOM 714 N N . GLY A 1 89 ? -5.9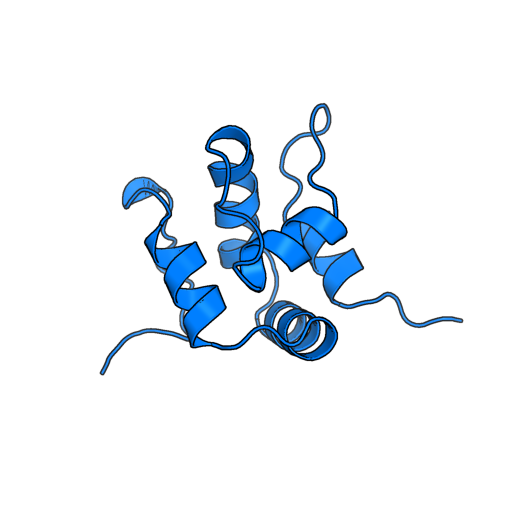39 -11.568 -6.375 1.00 46.97 89 GLY A N 1
ATOM 715 C CA . GLY A 1 89 ? -7.261 -10.967 -6.169 1.00 46.97 89 GLY A CA 1
ATOM 716 C C . GLY A 1 89 ? -7.645 -10.012 -7.298 1.00 46.97 89 GLY A C 1
ATOM 717 O O . GLY A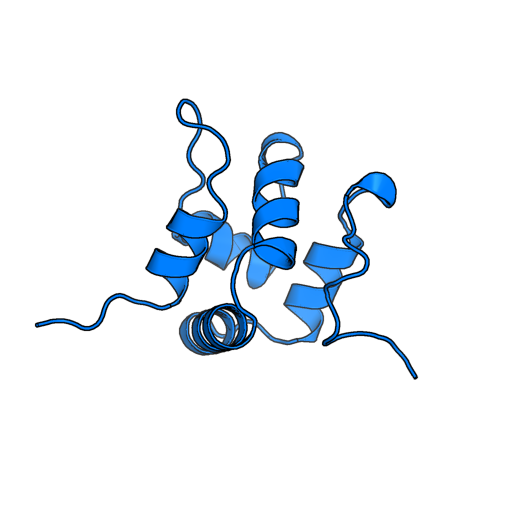 1 89 ? -8.760 -9.510 -7.332 1.00 46.97 89 GLY A O 1
ATOM 718 N N . PHE A 1 90 ? -6.712 -9.764 -8.223 1.00 47.41 90 PHE A N 1
ATOM 719 C CA . PHE A 1 90 ? -6.817 -8.730 -9.243 1.00 47.41 90 PHE A CA 1
ATOM 720 C C . PHE A 1 90 ? -6.294 -9.191 -10.609 1.00 47.41 90 PHE A C 1
ATOM 722 O O . PHE A 1 90 ? -6.038 -8.359 -11.478 1.00 47.41 90 PHE A O 1
ATOM 729 N N . GLU A 1 91 ? -6.150 -10.505 -10.815 1.00 37.31 91 GLU A N 1
ATOM 730 C CA . GLU A 1 91 ? -5.960 -11.059 -12.156 1.00 37.31 91 GLU A CA 1
ATOM 731 C C . GLU A 1 91 ? -7.162 -10.596 -13.000 1.00 37.31 91 GLU A C 1
ATOM 733 O O . GLU A 1 91 ? -8.317 -10.868 -12.665 1.00 37.31 91 GLU A O 1
ATOM 738 N N . ALA A 1 92 ? -6.906 -9.767 -14.018 1.00 32.47 92 ALA A N 1
ATOM 739 C CA . ALA A 1 92 ? -7.913 -9.490 -15.034 1.00 32.47 92 ALA A CA 1
ATOM 740 C C . ALA A 1 92 ? -8.301 -10.827 -15.701 1.00 32.47 92 ALA A C 1
ATOM 742 O O . ALA A 1 92 ? -7.435 -11.703 -15.785 1.00 32.47 92 ALA A O 1
ATOM 743 N N . PRO A 1 93 ? -9.570 -10.999 -16.118 1.00 35.44 93 PRO A N 1
ATOM 744 C CA . PRO A 1 93 ? -10.001 -12.203 -16.826 1.00 35.44 93 PRO A CA 1
ATOM 745 C C . PRO A 1 93 ? -9.139 -12.508 -18.057 1.00 35.44 93 PRO A C 1
ATOM 747 O O . PRO 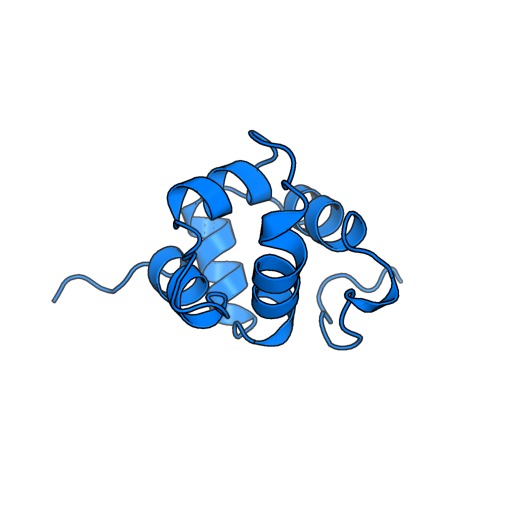A 1 93 ? -8.631 -11.547 -18.684 1.00 35.44 93 PRO A O 1
#

Secondary structure (DSSP, 8-state):
-PPPPHHHHHHHHH---SSSPPPHHHHHHHHTTSS---GGGHHHHHHHHHHS-HHHHHHHHHHHT--HHHHHHHHHTS-TTTS-TT-TT----

Mean predicted aligned error: 5.2 Å